Protein AF-A0A9D0H2B4-F1 (afdb_monomer_lite)

pLDDT: mean 79.8, std 10.22, range [49.91, 91.06]

Sequence (89 aa):
MVIIHNIDDNFVSFELHSTCHIPMASKILSKLKEDLYVDWEFILEELHETVEGGIDRKRIDVMVMIDSNRDKMVVVSVGEFDLVAVIPS

Radius of gyration: 12.73 Å; chains: 1; bounding box: 25×26×38 Å

Foldseek 3Di:
DWEWDDDPNDTDIDADQDPVCLVVVQVVCCVSPVVPPDRSSVVQVVQQVPDVVGCGVWYWDWDWDADPQRWIWIWIDTDPDIDIDIHHD

Secondary structure (DSSP, 8-state):
-EEEEEETTEEEEEE--SGGGHHHHHHHHHHHTTTS---HHHHHHHHHHHSTT-STT-EEEEEEEE-TT-PEEEEEEETTEEEEEEE--

Structure (mmCIF, N/CA/C/O backbone):
data_AF-A0A9D0H2B4-F1
#
_entry.id   AF-A0A9D0H2B4-F1
#
loop_
_atom_site.group_PDB
_atom_site.id
_atom_site.type_symbol
_atom_site.label_atom_id
_atom_site.label_alt_id
_atom_site.label_comp_id
_atom_site.label_asym_id
_atom_site.label_entity_id
_atom_site.label_seq_id
_atom_site.pdbx_PDB_ins_code
_atom_site.Cartn_x
_atom_site.Cartn_y
_atom_site.Cartn_z
_atom_site.occupancy
_atom_site.B_iso_or_equiv
_atom_site.auth_seq_id
_atom_site.auth_comp_id
_atom_site.auth_asym_id
_atom_site.auth_atom_id
_atom_site.pdbx_PDB_model_num
ATOM 1 N N . MET A 1 1 ? -6.511 -5.292 7.615 1.00 62.66 1 MET A N 1
ATOM 2 C CA . MET A 1 1 ? -5.920 -5.030 6.300 1.00 62.66 1 MET A CA 1
ATOM 3 C C . MET A 1 1 ? -5.608 -6.348 5.618 1.00 62.66 1 MET A C 1
ATOM 5 O O . MET A 1 1 ? -4.845 -7.130 6.169 1.00 62.66 1 MET A O 1
ATOM 9 N N . VAL A 1 2 ? -6.225 -6.604 4.465 1.00 57.66 2 VAL A N 1
ATOM 10 C CA . VAL A 1 2 ? -5.898 -7.737 3.593 1.00 57.66 2 VAL A CA 1
ATOM 11 C C . VAL A 1 2 ? -5.123 -7.198 2.396 1.00 57.66 2 VAL A C 1
ATOM 13 O O . VAL A 1 2 ? -5.699 -6.460 1.602 1.00 57.66 2 VAL A O 1
ATOM 16 N N . ILE A 1 3 ? -3.838 -7.532 2.277 1.00 60.91 3 ILE A N 1
ATOM 17 C CA . ILE A 1 3 ? -3.020 -7.172 1.109 1.00 60.91 3 ILE A CA 1
ATOM 18 C C . ILE A 1 3 ? -3.130 -8.301 0.098 1.00 60.91 3 ILE A C 1
ATOM 20 O O . ILE A 1 3 ? -2.743 -9.421 0.424 1.00 60.91 3 ILE A O 1
ATOM 24 N N . ILE A 1 4 ? -3.628 -8.016 -1.104 1.00 59.31 4 ILE A N 1
ATOM 25 C CA . ILE A 1 4 ? -3.771 -9.010 -2.170 1.00 59.31 4 ILE A CA 1
ATOM 26 C C . ILE A 1 4 ? -2.664 -8.811 -3.197 1.00 59.31 4 ILE A C 1
ATOM 28 O O . ILE A 1 4 ? -2.508 -7.735 -3.771 1.00 59.31 4 ILE A O 1
ATOM 32 N N . HIS A 1 5 ? -1.902 -9.869 -3.445 1.00 60.69 5 HIS A N 1
ATOM 33 C CA . HIS A 1 5 ? -0.867 -9.894 -4.462 1.00 60.69 5 HIS A CA 1
ATOM 34 C C . HIS A 1 5 ? -1.129 -11.031 -5.451 1.00 60.69 5 HIS A C 1
ATOM 36 O O . HIS A 1 5 ? -1.435 -12.152 -5.044 1.00 60.69 5 HIS A O 1
ATOM 42 N N . ASN A 1 6 ? -1.022 -10.725 -6.743 1.00 54.47 6 ASN A N 1
ATOM 43 C CA . ASN A 1 6 ? -1.208 -11.689 -7.821 1.00 54.47 6 ASN A CA 1
ATOM 44 C C . ASN A 1 6 ? 0.170 -12.176 -8.301 1.00 54.47 6 ASN A C 1
ATOM 46 O O . ASN A 1 6 ? 0.983 -11.353 -8.723 1.00 54.47 6 ASN A O 1
ATOM 50 N N . ILE A 1 7 ? 0.428 -13.480 -8.192 1.00 58.38 7 ILE A N 1
ATOM 51 C CA . ILE A 1 7 ? 1.641 -14.161 -8.669 1.00 58.38 7 ILE A CA 1
ATOM 52 C C . ILE A 1 7 ? 1.193 -15.289 -9.590 1.00 58.38 7 ILE A C 1
ATOM 54 O O . ILE A 1 7 ? 0.630 -16.262 -9.095 1.00 58.38 7 ILE A O 1
ATOM 58 N N . ASP A 1 8 ? 1.463 -15.187 -10.892 1.00 55.28 8 ASP A N 1
ATOM 59 C CA . ASP A 1 8 ? 1.250 -16.274 -11.862 1.00 55.28 8 ASP A CA 1
ATOM 60 C C . ASP A 1 8 ? -0.113 -16.983 -11.697 1.00 55.28 8 ASP A C 1
ATOM 62 O O . ASP A 1 8 ? -0.180 -18.183 -11.428 1.00 55.28 8 ASP A O 1
ATOM 66 N N . ASP A 1 9 ? -1.205 -16.211 -11.769 1.00 55.62 9 ASP A N 1
ATOM 67 C CA . ASP A 1 9 ? -2.601 -16.651 -11.582 1.00 55.62 9 ASP A CA 1
ATOM 68 C C . ASP A 1 9 ? -2.974 -17.150 -10.166 1.00 55.62 9 ASP A C 1
ATOM 70 O O . ASP A 1 9 ? -4.093 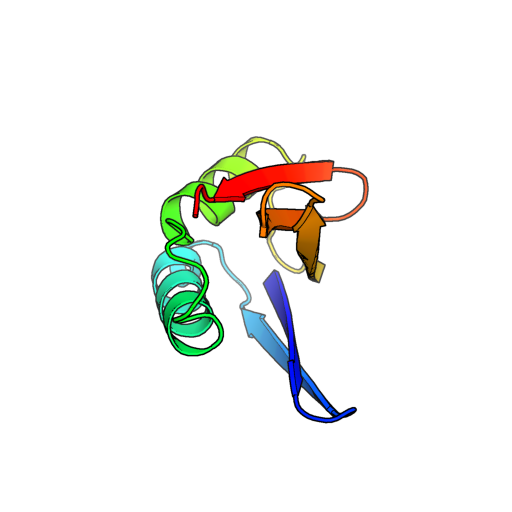-17.618 -9.939 1.00 55.62 9 ASP A O 1
ATOM 74 N N . ASN A 1 10 ? -2.080 -17.007 -9.181 1.00 49.91 10 ASN A N 1
ATOM 75 C CA . ASN A 1 10 ? -2.331 -17.296 -7.769 1.00 49.91 10 ASN A CA 1
ATOM 76 C C . ASN A 1 10 ? -2.458 -16.014 -6.937 1.00 49.91 10 ASN A C 1
ATOM 78 O O . ASN A 1 10 ? -1.742 -15.032 -7.140 1.00 49.91 10 ASN A O 1
ATOM 82 N N . PHE A 1 11 ? -3.336 -16.047 -5.932 1.00 61.19 11 PHE A N 1
ATOM 83 C CA . PHE A 1 11 ? -3.528 -14.940 -4.997 1.00 61.19 11 PHE A CA 1
ATOM 84 C C . PHE A 1 11 ? -2.842 -15.235 -3.667 1.00 61.19 11 PHE A C 1
ATOM 86 O O . PHE A 1 11 ? -3.188 -16.192 -2.975 1.00 61.19 11 PHE A O 1
ATOM 93 N N . VAL A 1 12 ? -1.905 -14.374 -3.281 1.00 56.09 12 VAL A N 1
ATOM 94 C CA . VAL A 1 12 ? -1.373 -14.339 -1.919 1.00 56.09 12 VAL A CA 1
ATOM 95 C C . VAL A 1 12 ? -2.066 -13.206 -1.180 1.00 56.09 12 VAL A C 1
ATOM 97 O O . VAL A 1 12 ? -1.952 -12.044 -1.570 1.00 56.09 12 VAL A O 1
ATOM 100 N N . SER A 1 13 ? -2.799 -13.549 -0.121 1.00 64.94 13 SER A N 1
ATOM 101 C CA . SER A 1 13 ? -3.452 -12.581 0.758 1.00 64.94 13 SER A CA 1
ATOM 102 C C . SER A 1 13 ? -2.795 -12.568 2.134 1.00 64.94 13 SER A C 1
ATOM 104 O O . SER A 1 13 ? -2.714 -13.613 2.781 1.00 64.94 13 SER A O 1
ATOM 106 N N . PHE A 1 14 ? -2.383 -11.396 2.612 1.00 66.31 14 PHE A N 1
ATOM 107 C CA . PHE A 1 14 ? -1.895 -11.219 3.983 1.00 66.31 14 PHE A CA 1
ATOM 108 C C . PHE A 1 14 ? -2.949 -10.516 4.818 1.00 66.31 14 PHE A C 1
ATOM 110 O O . PHE A 1 14 ? -3.303 -9.387 4.495 1.00 66.31 14 PHE A O 1
ATOM 117 N N . GLU A 1 15 ? -3.414 -11.146 5.895 1.00 70.06 15 GLU A N 1
ATOM 118 C CA . GLU A 1 15 ? -4.347 -10.527 6.833 1.00 70.06 15 GLU A CA 1
ATOM 119 C C . GLU A 1 15 ? -3.602 -9.954 8.045 1.00 70.06 15 GLU A C 1
ATOM 121 O O . GLU A 1 15 ? -2.866 -10.647 8.745 1.00 70.06 15 GLU A O 1
ATOM 126 N N . LEU A 1 16 ? -3.796 -8.661 8.284 1.00 70.31 16 LEU A N 1
ATOM 127 C CA . LEU A 1 16 ? -3.228 -7.915 9.399 1.00 70.31 16 LEU A CA 1
ATOM 128 C C . LEU A 1 16 ? -4.366 -7.271 10.188 1.00 70.31 16 LEU A C 1
ATOM 130 O O . LEU A 1 16 ? -5.180 -6.541 9.624 1.00 70.31 16 LEU A O 1
ATOM 134 N N . HIS A 1 17 ? -4.425 -7.527 11.492 1.00 68.50 17 HIS A N 1
ATOM 135 C CA . HIS A 1 17 ? -5.580 -7.179 12.334 1.00 68.50 17 HIS A CA 1
ATOM 136 C C . HIS A 1 17 ? -5.436 -5.853 13.100 1.00 68.50 17 HIS A C 1
ATOM 138 O O . HIS A 1 17 ? -6.148 -5.627 14.076 1.00 68.50 17 HIS A O 1
ATOM 144 N N . SER A 1 18 ? -4.448 -5.027 12.749 1.00 76.38 18 SER A N 1
ATOM 145 C CA . SER A 1 18 ? -4.227 -3.731 13.395 1.00 76.38 18 SER A CA 1
ATOM 146 C C . SER A 1 18 ? -3.337 -2.832 12.544 1.00 76.38 18 SER A C 1
ATOM 148 O O . SER A 1 18 ? -2.484 -3.322 11.800 1.00 76.38 18 SER A O 1
ATOM 150 N N . THR A 1 19 ? -3.511 -1.523 12.704 1.00 78.25 19 THR A N 1
ATOM 151 C CA . THR A 1 19 ? -2.750 -0.457 12.042 1.00 78.25 19 THR A CA 1
ATOM 152 C C . THR A 1 19 ? -1.316 -0.345 12.559 1.00 78.25 19 THR A C 1
ATOM 154 O O . THR A 1 19 ? -0.444 0.099 11.822 1.00 78.25 19 THR A O 1
ATOM 157 N N . CYS A 1 20 ? -1.005 -0.874 13.750 1.00 84.50 20 CYS A N 1
ATOM 158 C CA . CYS A 1 20 ? 0.383 -0.992 14.218 1.00 84.50 20 CYS A CA 1
ATOM 159 C C . CYS A 1 20 ? 1.254 -1.897 13.322 1.00 84.50 20 CYS A C 1
ATOM 161 O O . CYS A 1 20 ? 2.478 -1.901 13.444 1.00 84.50 20 CYS A O 1
ATOM 163 N N . HIS A 1 21 ? 0.635 -2.653 12.410 1.00 84.44 21 HIS A N 1
ATOM 164 C CA . HIS A 1 21 ? 1.319 -3.485 11.428 1.00 84.44 21 HIS A CA 1
ATOM 165 C C . HIS A 1 21 ? 1.573 -2.781 10.088 1.00 84.44 21 HIS A C 1
ATOM 167 O O . HIS A 1 21 ? 2.142 -3.420 9.202 1.00 84.44 21 HIS A O 1
ATOM 173 N N . ILE A 1 22 ? 1.195 -1.506 9.913 1.00 86.88 22 ILE A N 1
ATOM 174 C CA . ILE A 1 22 ? 1.479 -0.741 8.684 1.00 86.88 22 ILE A CA 1
ATOM 175 C C . ILE A 1 22 ? 2.977 -0.796 8.313 1.00 86.88 22 ILE A C 1
ATOM 177 O O . ILE A 1 22 ? 3.266 -1.187 7.183 1.00 86.88 22 ILE A O 1
ATOM 181 N N . PRO A 1 23 ? 3.941 -0.602 9.239 1.00 90.19 23 PRO A N 1
ATOM 182 C CA . PRO A 1 23 ? 5.367 -0.716 8.905 1.00 90.19 23 PRO A CA 1
ATOM 183 C C . PRO A 1 23 ? 5.810 -2.124 8.470 1.00 90.19 23 PRO A C 1
ATOM 185 O O . PRO A 1 23 ? 6.857 -2.308 7.851 1.00 90.19 23 PRO A O 1
ATOM 188 N N . MET A 1 24 ? 5.063 -3.167 8.843 1.00 86.44 24 MET A N 1
ATOM 189 C CA . MET A 1 24 ? 5.329 -4.534 8.386 1.00 86.44 24 MET A CA 1
ATOM 190 C C . MET A 1 24 ? 4.718 -4.774 7.005 1.00 86.44 24 MET A C 1
ATOM 192 O O . MET A 1 24 ? 5.359 -5.372 6.143 1.00 86.44 24 MET A O 1
ATOM 196 N N . ALA A 1 25 ? 3.497 -4.288 6.790 1.00 85.00 25 ALA A N 1
ATOM 197 C CA . ALA A 1 25 ? 2.814 -4.324 5.507 1.00 85.00 25 ALA A CA 1
ATOM 198 C C . ALA A 1 25 ? 3.587 -3.590 4.414 1.00 85.00 25 ALA A C 1
ATOM 200 O O . ALA A 1 25 ? 3.771 -4.150 3.335 1.00 85.00 25 ALA A O 1
ATOM 201 N N . SER A 1 26 ? 4.090 -2.389 4.718 1.00 88.19 26 SER A N 1
ATOM 202 C CA . SER A 1 26 ? 4.914 -1.599 3.805 1.00 88.19 26 SER A CA 1
ATOM 203 C C . SER A 1 26 ? 6.151 -2.390 3.381 1.00 88.19 26 SER A C 1
ATOM 205 O O . SER A 1 26 ? 6.384 -2.571 2.192 1.00 88.19 26 SER A O 1
ATOM 207 N N . LYS A 1 27 ? 6.870 -3.004 4.331 1.00 88.56 27 LYS A N 1
ATOM 208 C CA . LYS A 1 27 ? 8.032 -3.866 4.043 1.00 88.56 27 LYS A CA 1
ATOM 209 C C . LYS A 1 27 ? 7.699 -5.072 3.167 1.00 88.56 27 LYS A C 1
ATOM 211 O O . LYS A 1 27 ? 8.528 -5.466 2.348 1.00 88.56 27 LYS A O 1
ATOM 216 N N . ILE A 1 28 ? 6.534 -5.694 3.357 1.00 85.50 28 ILE A N 1
ATOM 217 C CA . ILE A 1 28 ? 6.088 -6.815 2.518 1.00 85.50 28 ILE A CA 1
ATOM 218 C C . ILE A 1 28 ? 5.790 -6.312 1.101 1.00 85.50 28 ILE A C 1
ATOM 220 O O . ILE A 1 28 ? 6.301 -6.882 0.139 1.00 85.50 28 ILE A O 1
ATOM 224 N N . LEU A 1 29 ? 5.030 -5.222 0.971 1.00 84.25 29 LEU A N 1
ATOM 225 C CA . LEU A 1 29 ? 4.692 -4.609 -0.315 1.00 84.25 29 LEU A CA 1
ATOM 226 C C . LEU A 1 29 ? 5.936 -4.161 -1.084 1.00 84.25 29 LEU A C 1
ATOM 228 O O . LEU A 1 29 ? 6.073 -4.528 -2.247 1.00 84.25 29 LEU A O 1
ATOM 232 N N . SER A 1 30 ? 6.886 -3.486 -0.430 1.00 86.12 30 SER A N 1
ATOM 233 C CA . SER A 1 30 ? 8.161 -3.081 -1.037 1.00 86.12 30 SER A CA 1
ATOM 234 C C . SER A 1 30 ? 8.958 -4.260 -1.596 1.00 86.12 30 SER A C 1
ATOM 236 O O . SER A 1 30 ? 9.665 -4.094 -2.581 1.00 86.12 30 SER A O 1
ATOM 238 N N . LYS A 1 31 ? 8.863 -5.451 -0.989 1.00 85.44 31 LYS A N 1
ATOM 239 C CA . LYS A 1 31 ? 9.535 -6.659 -1.498 1.00 85.44 31 LYS A CA 1
ATOM 240 C C . LYS A 1 31 ? 8.784 -7.317 -2.649 1.00 85.44 31 LYS A C 1
ATOM 242 O O . LYS A 1 31 ? 9.408 -7.823 -3.569 1.00 85.44 31 LYS A O 1
ATOM 247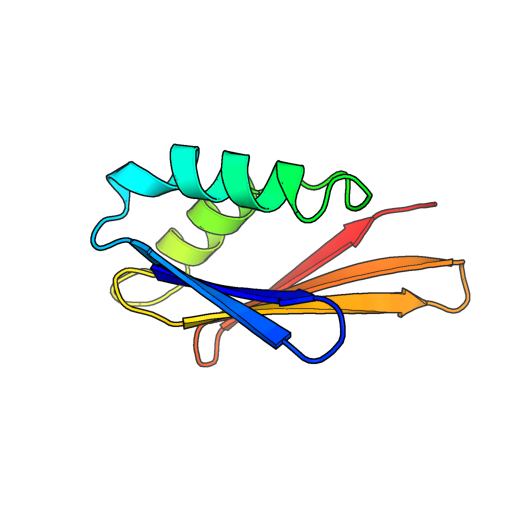 N N . LEU A 1 32 ? 7.456 -7.347 -2.579 1.00 80.69 32 LEU A N 1
ATOM 248 C CA . LEU A 1 32 ? 6.614 -7.932 -3.626 1.00 80.69 32 LEU A CA 1
ATOM 249 C C . LEU A 1 32 ? 6.543 -7.055 -4.882 1.00 80.69 32 LEU A C 1
ATOM 251 O O . LEU A 1 32 ? 6.244 -7.545 -5.966 1.00 80.69 32 LEU A O 1
ATOM 255 N N . LYS A 1 33 ? 6.764 -5.751 -4.719 1.00 78.94 33 LYS A N 1
ATOM 256 C CA . LYS A 1 33 ? 6.682 -4.723 -5.755 1.00 78.94 33 LYS A CA 1
ATOM 257 C C . LYS A 1 33 ? 7.975 -3.913 -5.813 1.00 78.94 33 LYS A C 1
ATOM 259 O O . LYS A 1 33 ? 7.935 -2.688 -5.835 1.00 78.94 33 LYS A O 1
ATOM 264 N N . GLU A 1 34 ? 9.122 -4.590 -5.803 1.00 79.62 34 GLU A N 1
ATOM 265 C CA . GLU A 1 34 ? 10.442 -3.936 -5.812 1.00 79.62 34 GLU A CA 1
ATOM 266 C C . GLU A 1 34 ? 10.667 -3.031 -7.036 1.00 79.62 34 GLU A C 1
ATOM 268 O O . GLU A 1 34 ? 11.474 -2.10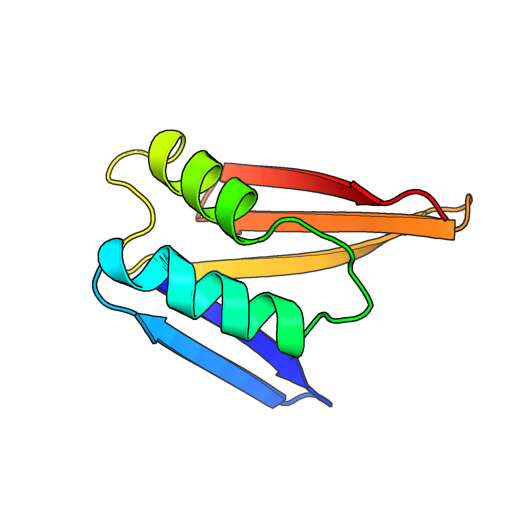6 -6.995 1.00 79.62 34 GLU A O 1
ATOM 273 N N . ASP A 1 35 ? 9.922 -3.276 -8.115 1.00 81.19 35 ASP A N 1
ATOM 274 C CA . ASP A 1 35 ? 9.944 -2.506 -9.354 1.00 81.19 35 ASP A CA 1
ATOM 275 C C . ASP A 1 35 ? 9.069 -1.239 -9.305 1.00 81.19 35 ASP A C 1
ATOM 277 O O . ASP A 1 35 ? 9.125 -0.408 -10.220 1.00 81.19 35 ASP A O 1
ATOM 281 N N . LEU A 1 36 ? 8.230 -1.112 -8.274 1.00 78.06 36 LEU A N 1
ATOM 282 C CA . LEU A 1 36 ? 7.411 0.055 -7.982 1.00 78.06 36 LEU A CA 1
ATOM 283 C C . LEU A 1 36 ? 8.116 0.815 -6.857 1.00 78.06 36 LEU A C 1
ATOM 285 O O . LEU A 1 36 ? 7.938 0.507 -5.680 1.00 78.06 36 LEU A O 1
ATOM 289 N N . TYR A 1 37 ? 8.943 1.795 -7.224 1.00 83.12 37 TYR A N 1
ATOM 290 C CA . TYR A 1 37 ? 9.658 2.685 -6.300 1.00 83.12 37 TYR A CA 1
ATOM 291 C C . TYR A 1 37 ? 8.689 3.628 -5.562 1.00 83.12 37 TYR A C 1
ATOM 293 O O . TYR A 1 37 ? 8.685 4.837 -5.774 1.00 83.12 37 TYR A O 1
ATOM 301 N N . VAL A 1 38 ? 7.828 3.053 -4.726 1.00 85.06 38 VAL A N 1
ATOM 302 C CA . VAL A 1 38 ? 6.715 3.712 -4.044 1.00 85.06 38 VAL A CA 1
ATOM 303 C C . VAL A 1 38 ? 6.935 3.667 -2.539 1.00 85.06 38 VAL A C 1
ATOM 305 O O . VAL A 1 38 ? 7.336 2.636 -1.992 1.00 85.06 38 VAL A O 1
ATOM 308 N N . ASP A 1 39 ? 6.624 4.773 -1.865 1.00 89.88 39 ASP A N 1
ATOM 309 C CA . ASP A 1 39 ? 6.565 4.816 -0.407 1.00 89.88 39 ASP A CA 1
ATOM 310 C C . ASP A 1 39 ? 5.256 4.183 0.086 1.00 89.88 39 ASP A C 1
ATOM 312 O O . ASP A 1 39 ? 4.215 4.827 0.223 1.00 89.88 39 ASP A O 1
ATOM 316 N N . TRP A 1 40 ? 5.303 2.868 0.293 1.00 88.25 40 TRP A N 1
ATOM 317 C CA . TRP A 1 40 ? 4.151 2.096 0.751 1.00 88.25 40 TRP A CA 1
ATOM 318 C C . TRP A 1 40 ? 3.716 2.442 2.171 1.00 88.25 40 TRP A C 1
ATOM 320 O O . TRP A 1 40 ? 2.561 2.206 2.507 1.00 88.25 40 TRP A O 1
ATOM 330 N N . GLU A 1 41 ? 4.613 2.949 3.016 1.00 90.81 41 GLU A N 1
ATOM 331 C CA . GLU A 1 41 ? 4.250 3.343 4.377 1.00 90.81 41 GLU A CA 1
ATOM 332 C C . GLU A 1 41 ? 3.373 4.590 4.320 1.00 90.81 41 GLU A C 1
ATOM 334 O O . GLU A 1 41 ? 2.236 4.538 4.785 1.00 90.81 41 GLU A O 1
ATOM 339 N N . PHE A 1 42 ? 3.827 5.614 3.592 1.00 91.06 42 PHE A N 1
ATOM 340 C CA . PHE A 1 42 ? 3.045 6.822 3.339 1.00 91.06 42 PHE A CA 1
ATOM 341 C C . PHE A 1 42 ? 1.677 6.513 2.712 1.00 91.06 42 PHE A C 1
ATOM 343 O O . PHE A 1 42 ? 0.652 6.967 3.209 1.00 91.06 42 PHE A O 1
ATOM 350 N N . ILE A 1 43 ? 1.624 5.687 1.658 1.00 89.62 43 ILE A N 1
ATOM 351 C CA . ILE A 1 43 ? 0.348 5.337 1.004 1.00 89.62 43 ILE A CA 1
ATOM 352 C C . ILE A 1 43 ? -0.644 4.694 1.977 1.00 89.62 43 ILE A C 1
ATOM 354 O O . ILE A 1 43 ? -1.837 5.003 1.947 1.00 89.62 43 ILE A O 1
ATOM 358 N N . LEU A 1 44 ? -0.178 3.756 2.804 1.00 89.06 44 LEU A N 1
ATOM 359 C CA . LEU A 1 44 ? -1.049 3.052 3.740 1.00 89.06 44 LEU A CA 1
ATOM 360 C C . LEU A 1 44 ? -1.514 3.965 4.881 1.00 89.06 44 LEU A C 1
ATOM 362 O O . LEU A 1 44 ? -2.644 3.807 5.340 1.00 89.06 44 LEU A O 1
ATOM 366 N N . GLU A 1 45 ? -0.680 4.909 5.319 1.00 90.50 45 GLU A N 1
ATOM 367 C CA . GLU A 1 45 ? -1.050 5.932 6.302 1.00 90.50 45 GLU A CA 1
ATOM 368 C C . GLU A 1 45 ? -2.103 6.894 5.738 1.00 90.50 45 GLU A C 1
ATOM 370 O O . GLU A 1 45 ? -3.172 7.030 6.331 1.00 90.50 45 GLU A O 1
ATOM 375 N N . GLU A 1 46 ? -1.885 7.448 4.543 1.00 90.50 46 GLU A N 1
ATOM 376 C CA . GLU A 1 46 ? -2.844 8.342 3.878 1.00 90.50 46 GLU A CA 1
ATOM 377 C C . GLU A 1 46 ? -4.207 7.666 3.664 1.00 90.50 46 GLU A C 1
ATOM 379 O O . GLU A 1 46 ? -5.264 8.245 3.936 1.00 90.50 46 GLU A O 1
ATOM 384 N N . LEU A 1 47 ? -4.210 6.402 3.226 1.00 88.19 47 LEU A N 1
ATOM 385 C CA . LEU A 1 47 ? -5.441 5.617 3.103 1.00 88.19 47 LEU A CA 1
ATOM 386 C C . LEU A 1 47 ? -6.102 5.378 4.462 1.00 88.19 47 LEU A C 1
ATOM 388 O O . LEU A 1 47 ? -7.329 5.410 4.564 1.00 88.19 47 LEU A O 1
ATOM 392 N N . HIS A 1 48 ? -5.315 5.125 5.509 1.00 88.38 48 HIS A N 1
ATOM 393 C CA . HIS A 1 48 ? -5.849 4.940 6.851 1.00 88.38 48 HIS A CA 1
ATOM 394 C C . HIS A 1 48 ? -6.565 6.190 7.366 1.00 88.38 48 HIS A C 1
ATOM 396 O O . HIS A 1 48 ? -7.628 6.046 7.973 1.00 88.38 48 HIS A O 1
ATOM 402 N N . GLU A 1 49 ? -6.007 7.371 7.115 1.00 90.25 49 GLU A N 1
ATOM 403 C CA . GLU A 1 49 ? -6.574 8.653 7.535 1.00 90.25 4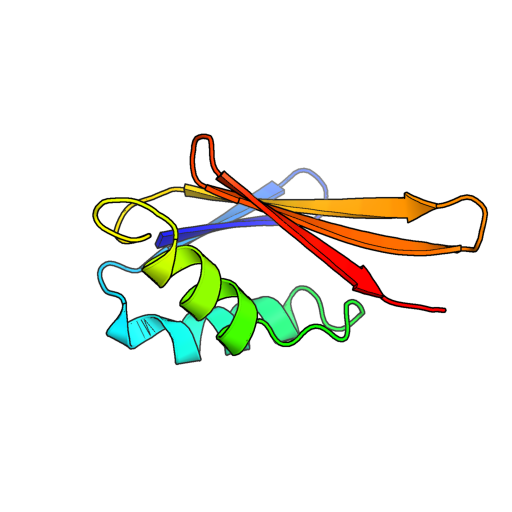9 GLU A CA 1
ATOM 404 C C . GLU A 1 49 ? -7.787 9.065 6.694 1.00 90.25 49 GLU A C 1
ATOM 406 O O . GLU A 1 49 ? -8.753 9.612 7.225 1.00 90.25 49 GLU A O 1
ATOM 411 N N . THR A 1 50 ? -7.769 8.760 5.394 1.00 89.38 50 THR A N 1
ATOM 412 C CA . THR A 1 50 ? -8.839 9.140 4.457 1.00 89.38 50 THR A CA 1
ATOM 413 C C . THR A 1 50 ? -10.104 8.304 4.639 1.00 89.38 50 THR A C 1
ATOM 415 O O . THR A 1 50 ? -11.225 8.803 4.524 1.00 89.38 50 THR A O 1
ATOM 418 N N . VAL A 1 51 ? -9.946 7.006 4.891 1.00 87.12 51 VAL A N 1
ATOM 419 C CA . VAL A 1 51 ? -11.063 6.064 4.922 1.00 87.12 51 VAL A CA 1
ATOM 420 C C . VAL A 1 51 ? -11.786 6.129 6.274 1.00 87.12 51 VAL A C 1
ATOM 422 O O . VAL A 1 51 ? -11.187 5.888 7.321 1.00 87.12 51 VAL A O 1
ATOM 425 N N . GLU A 1 52 ? -13.109 6.326 6.270 1.00 85.88 52 GLU A N 1
ATOM 426 C CA . GLU A 1 52 ? -13.909 6.321 7.505 1.00 85.88 52 GLU A CA 1
ATOM 427 C C . GLU A 1 52 ? -13.780 4.979 8.259 1.00 85.88 52 GLU A C 1
ATOM 429 O O . GLU A 1 52 ? -13.971 3.888 7.701 1.00 85.88 52 GLU A O 1
ATOM 434 N N . GLY A 1 53 ? -13.407 5.051 9.542 1.00 84.62 53 GLY A N 1
ATOM 435 C CA . GLY A 1 53 ? -13.107 3.880 10.377 1.00 84.62 53 GLY A CA 1
ATOM 436 C C . GLY A 1 53 ? -11.764 3.200 10.070 1.00 84.62 53 GLY A C 1
ATOM 437 O O . GLY A 1 53 ? -11.462 2.156 10.646 1.00 84.62 53 GLY A O 1
ATOM 438 N N . GLY A 1 54 ? -10.955 3.779 9.181 1.00 85.25 54 GLY A N 1
ATOM 439 C CA . GLY A 1 54 ? -9.631 3.302 8.808 1.00 85.25 54 GLY A CA 1
ATOM 440 C C . GLY A 1 54 ? -9.620 2.106 7.858 1.00 85.25 54 GLY A C 1
ATOM 441 O O . GLY A 1 54 ? -10.648 1.701 7.312 1.00 85.25 54 GLY A O 1
ATOM 442 N N . ILE A 1 55 ? -8.430 1.528 7.672 1.00 83.62 55 ILE A N 1
ATOM 443 C CA . ILE A 1 55 ? -8.172 0.373 6.789 1.00 83.62 55 ILE A CA 1
ATOM 444 C C . ILE A 1 55 ? -8.120 -0.969 7.541 1.00 83.62 55 ILE A C 1
ATOM 446 O O . ILE A 1 55 ? -7.794 -2.017 6.965 1.00 83.62 55 ILE A O 1
ATOM 450 N N . ASP A 1 56 ? -8.428 -0.974 8.843 1.00 80.50 56 ASP A N 1
ATOM 451 C CA . ASP A 1 56 ? -8.433 -2.214 9.618 1.00 80.50 56 ASP A CA 1
ATOM 452 C C . ASP A 1 56 ? -9.494 -3.185 9.087 1.00 80.50 56 ASP A C 1
ATOM 454 O O . ASP A 1 56 ? -10.606 -2.797 8.743 1.00 80.50 56 ASP A O 1
ATOM 458 N N . ARG A 1 57 ? -9.114 -4.464 8.971 1.00 75.19 57 ARG A N 1
ATOM 459 C CA . ARG A 1 57 ? -9.915 -5.552 8.366 1.00 75.19 57 ARG A CA 1
ATOM 460 C C . ARG A 1 57 ? -10.486 -5.274 6.965 1.00 75.19 57 ARG A C 1
ATOM 462 O O . ARG A 1 57 ? -11.234 -6.098 6.451 1.00 75.19 57 ARG A O 1
ATOM 469 N N . LYS A 1 58 ? -10.107 -4.170 6.317 1.00 77.38 58 LYS A N 1
ATOM 470 C CA . LYS A 1 58 ? -10.499 -3.873 4.939 1.00 77.38 58 LYS A CA 1
ATOM 471 C C . LYS A 1 58 ? -9.559 -4.552 3.954 1.00 77.38 58 LYS A C 1
ATOM 473 O O . LYS A 1 58 ? -8.382 -4.789 4.249 1.00 77.38 58 LYS A O 1
ATOM 478 N N . ARG A 1 59 ? -10.112 -4.884 2.793 1.00 81.56 59 ARG A N 1
ATOM 479 C CA . ARG A 1 59 ? -9.378 -5.378 1.631 1.00 81.56 59 ARG A CA 1
ATOM 480 C C . ARG A 1 59 ? -8.707 -4.200 0.930 1.00 81.56 59 ARG A C 1
ATOM 482 O O . ARG A 1 59 ? -9.360 -3.179 0.738 1.00 81.56 59 ARG A O 1
ATOM 489 N N . ILE A 1 60 ? -7.432 -4.365 0.589 1.00 80.31 60 ILE A N 1
ATOM 490 C CA . ILE A 1 60 ? -6.671 -3.415 -0.218 1.00 80.31 60 ILE A CA 1
ATOM 491 C C . ILE A 1 60 ? -6.327 -4.088 -1.538 1.00 80.31 60 ILE A C 1
ATOM 493 O O . ILE A 1 60 ? -5.647 -5.119 -1.560 1.00 80.31 60 ILE A O 1
ATOM 497 N N . ASP A 1 61 ? -6.801 -3.497 -2.625 1.00 82.19 61 ASP A N 1
ATOM 498 C CA . ASP A 1 61 ? -6.500 -3.931 -3.981 1.00 82.19 61 ASP A CA 1
ATOM 499 C C . ASP A 1 61 ? -5.425 -3.015 -4.579 1.00 82.19 61 ASP A C 1
ATOM 501 O O . ASP A 1 61 ? -5.500 -1.796 -4.459 1.00 82.19 61 ASP A O 1
ATOM 505 N N . VAL A 1 62 ? -4.399 -3.604 -5.199 1.00 82.88 62 VAL A N 1
ATOM 506 C CA . VAL A 1 62 ? -3.294 -2.868 -5.831 1.00 82.88 62 VAL A CA 1
ATOM 507 C C . VAL A 1 62 ? -3.255 -3.219 -7.312 1.00 82.88 62 VAL A C 1
ATOM 509 O O . VAL A 1 62 ? -2.981 -4.364 -7.678 1.00 82.88 62 VAL A O 1
ATOM 512 N N . MET A 1 63 ? -3.483 -2.227 -8.167 1.00 83.19 63 MET A N 1
ATOM 513 C CA . MET A 1 63 ? -3.429 -2.350 -9.620 1.00 83.19 63 MET A CA 1
ATOM 514 C C . MET A 1 63 ? -2.271 -1.524 -10.179 1.00 83.19 63 MET A C 1
ATOM 516 O O . MET A 1 63 ? -2.022 -0.405 -9.742 1.00 83.19 63 MET A O 1
ATOM 520 N N . VAL A 1 64 ? -1.564 -2.079 -11.162 1.00 83.69 64 VAL A N 1
ATOM 521 C CA . VAL A 1 64 ? -0.461 -1.404 -11.852 1.00 83.69 64 VAL A CA 1
ATOM 522 C C . VAL A 1 64 ? -0.823 -1.286 -13.322 1.00 83.69 64 VAL A C 1
ATOM 524 O O . VAL A 1 64 ? -1.135 -2.287 -13.965 1.00 83.69 64 VAL A O 1
ATOM 527 N N . MET A 1 65 ? -0.769 -0.071 -13.847 1.00 84.06 65 MET A N 1
ATOM 528 C CA . MET A 1 65 ? -0.975 0.241 -15.256 1.00 84.06 65 MET A CA 1
ATOM 529 C C . MET A 1 65 ? 0.267 0.940 -15.800 1.00 84.06 65 MET A C 1
ATOM 531 O O . MET A 1 65 ? 1.002 1.583 -15.056 1.00 84.06 65 MET A O 1
ATOM 535 N N . ILE A 1 66 ? 0.504 0.816 -17.101 1.00 84.19 66 ILE A N 1
ATOM 536 C CA . ILE A 1 66 ? 1.586 1.518 -17.792 1.00 84.19 66 ILE A CA 1
ATOM 537 C C . ILE A 1 66 ? 0.931 2.444 -18.809 1.00 84.19 66 ILE A C 1
ATOM 539 O O . ILE A 1 66 ? 0.141 1.979 -19.633 1.00 84.19 66 ILE A O 1
ATOM 543 N N . ASP A 1 67 ? 1.231 3.739 -18.736 1.00 81.06 67 ASP A N 1
ATOM 544 C CA . ASP A 1 67 ? 0.747 4.704 -19.723 1.00 81.06 67 ASP A CA 1
ATOM 545 C C . ASP A 1 67 ? 1.593 4.663 -21.010 1.00 81.06 67 ASP A C 1
ATOM 547 O O . ASP A 1 67 ? 2.686 4.101 -21.073 1.00 81.06 67 ASP A O 1
ATOM 551 N N . SER A 1 68 ? 1.089 5.302 -22.060 1.00 79.88 68 SER A N 1
ATOM 552 C CA . SER A 1 68 ? 1.741 5.562 -23.340 1.00 79.88 68 SER A CA 1
ATOM 553 C C . SER A 1 68 ? 3.144 6.175 -23.216 1.00 79.88 68 SER A C 1
ATOM 555 O O . SER A 1 68 ? 4.017 5.847 -24.022 1.00 79.88 68 SER A O 1
ATOM 557 N N . ASN A 1 69 ? 3.399 6.970 -22.171 1.00 81.00 69 ASN A N 1
ATOM 558 C CA . ASN A 1 69 ? 4.721 7.523 -21.848 1.00 81.00 69 ASN A CA 1
ATOM 559 C C . ASN A 1 69 ? 5.658 6.544 -21.117 1.00 81.00 69 ASN A C 1
ATOM 561 O O . ASN A 1 69 ? 6.775 6.916 -20.783 1.00 81.00 69 ASN A O 1
ATOM 565 N N . ARG A 1 70 ? 5.230 5.292 -20.907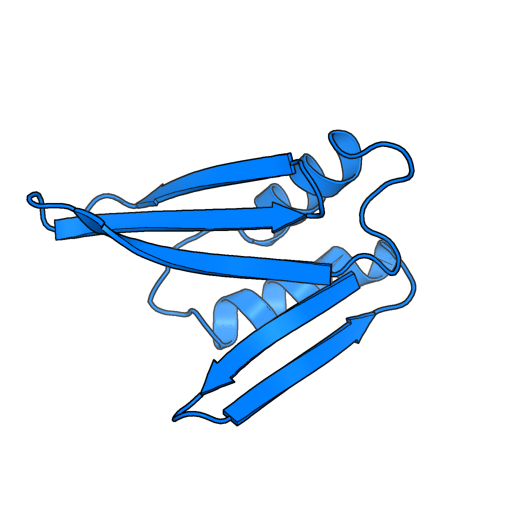 1.00 79.50 70 ARG A N 1
ATOM 566 C CA . ARG A 1 70 ? 5.884 4.243 -20.099 1.00 79.50 70 ARG A CA 1
ATOM 567 C C . ARG A 1 70 ? 5.908 4.485 -18.591 1.00 79.50 70 ARG A C 1
ATOM 569 O O . ARG A 1 70 ? 6.385 3.615 -17.864 1.00 79.50 70 ARG A O 1
ATOM 576 N N . ASP A 1 71 ? 5.316 5.579 -18.127 1.00 84.19 71 ASP A N 1
ATOM 577 C CA . ASP A 1 71 ? 5.139 5.839 -16.703 1.00 84.19 71 ASP A CA 1
ATOM 578 C C . ASP A 1 71 ? 4.230 4.779 -16.075 1.00 84.19 71 ASP A C 1
ATOM 580 O O . ASP A 1 71 ? 3.222 4.362 -16.662 1.00 84.19 71 ASP A O 1
ATOM 584 N N . LYS A 1 72 ? 4.594 4.331 -14.871 1.00 84.75 72 LYS A N 1
ATOM 585 C CA . LYS A 1 72 ? 3.797 3.356 -14.126 1.00 84.75 72 LYS A CA 1
ATOM 586 C C . LYS A 1 72 ? 2.790 4.102 -13.261 1.00 84.75 72 LYS A C 1
ATOM 588 O O . LYS A 1 72 ? 3.161 4.913 -12.419 1.00 84.75 72 LYS A O 1
ATOM 593 N N . MET A 1 73 ? 1.514 3.789 -13.430 1.00 85.94 73 MET A N 1
ATOM 594 C CA . MET A 1 73 ? 0.447 4.226 -12.538 1.00 85.94 73 MET A CA 1
ATOM 595 C C . MET A 1 73 ? 0.105 3.096 -11.576 1.00 85.94 73 MET A C 1
ATOM 597 O O . MET A 1 73 ? -0.253 1.997 -12.000 1.00 85.94 73 MET A O 1
ATOM 601 N N . VAL A 1 74 ? 0.202 3.369 -10.281 1.00 86.06 74 VAL A N 1
ATOM 602 C CA . VAL A 1 74 ? -0.189 2.449 -9.216 1.00 86.06 74 VAL A CA 1
ATOM 603 C C . VAL A 1 74 ? -1.474 2.970 -8.598 1.00 86.06 74 VAL A C 1
ATOM 605 O O . VAL A 1 74 ? -1.512 4.085 -8.088 1.00 86.06 74 VAL A O 1
ATOM 608 N N . VAL A 1 75 ? -2.526 2.163 -8.658 1.00 85.19 75 VAL A N 1
ATOM 609 C CA . VAL A 1 75 ? -3.820 2.453 -8.041 1.00 85.19 75 VAL A CA 1
ATOM 610 C C . VAL A 1 75 ? -3.977 1.538 -6.839 1.00 85.19 75 VAL A C 1
ATOM 612 O O . VAL A 1 75 ? -3.842 0.319 -6.968 1.00 85.19 75 VAL A O 1
ATOM 615 N N . VAL A 1 76 ? -4.231 2.126 -5.675 1.00 86.88 76 VAL A N 1
ATOM 616 C CA . VAL A 1 76 ? -4.450 1.418 -4.415 1.00 86.88 76 VAL A CA 1
ATOM 617 C C . VAL A 1 76 ? -5.857 1.732 -3.924 1.00 86.88 76 VAL A C 1
ATOM 619 O O . VAL A 1 76 ? -6.163 2.881 -3.616 1.00 86.88 76 VAL A O 1
ATOM 622 N N . SER A 1 77 ? -6.699 0.707 -3.856 1.00 83.44 77 SER A N 1
ATOM 623 C CA . SER A 1 77 ? -8.136 0.839 -3.616 1.00 83.44 77 SER A CA 1
ATOM 624 C C . SER A 1 77 ? -8.550 0.197 -2.295 1.00 83.44 77 SER A C 1
ATOM 626 O O . SER A 1 77 ? -8.150 -0.931 -1.990 1.00 83.44 77 SER A O 1
ATOM 628 N N . VAL A 1 78 ? -9.396 0.892 -1.530 1.00 85.38 78 VAL A N 1
ATOM 629 C CA . VAL A 1 78 ? -10.039 0.395 -0.304 1.00 85.38 78 VAL A CA 1
ATOM 630 C C . VAL A 1 78 ? -11.522 0.769 -0.307 1.00 85.38 78 VAL A C 1
ATOM 632 O O . VAL A 1 78 ? -11.908 1.882 0.050 1.00 85.38 78 VAL A O 1
ATOM 635 N N . GLY A 1 79 ? -12.387 -0.185 -0.656 1.00 83.25 79 GLY A N 1
ATOM 636 C CA . GLY A 1 79 ? -13.824 0.082 -0.781 1.00 83.25 79 GLY A CA 1
ATOM 637 C C . GLY A 1 79 ? -14.107 1.040 -1.941 1.00 83.25 79 GLY A C 1
ATOM 638 O O . GLY A 1 79 ? -13.854 0.683 -3.084 1.00 83.25 79 GLY A O 1
ATOM 639 N N . GLU A 1 80 ? -14.634 2.230 -1.641 1.00 85.06 80 GLU A N 1
ATOM 640 C CA . GLU A 1 80 ? -14.917 3.291 -2.628 1.00 85.06 80 GLU A CA 1
ATOM 641 C C . GLU A 1 80 ? -13.775 4.317 -2.760 1.00 85.06 80 GLU A C 1
ATOM 643 O O . GLU A 1 80 ? -13.869 5.246 -3.560 1.00 85.06 80 GLU A O 1
ATOM 648 N N . PHE A 1 81 ? -12.714 4.181 -1.959 1.00 85.69 81 PHE A N 1
ATOM 649 C CA . PHE A 1 81 ? -11.596 5.118 -1.938 1.00 85.69 81 PHE A CA 1
ATOM 650 C C . PHE A 1 81 ? -10.437 4.593 -2.774 1.00 85.69 81 PHE A C 1
ATOM 652 O O . PHE A 1 81 ? -9.942 3.494 -2.520 1.00 85.69 81 PHE A O 1
ATOM 659 N N . ASP A 1 82 ? -9.968 5.424 -3.701 1.00 85.44 82 ASP A N 1
ATOM 660 C CA . ASP A 1 82 ? -8.818 5.145 -4.553 1.00 85.44 82 ASP A CA 1
ATOM 661 C C . ASP A 1 82 ? -7.713 6.172 -4.302 1.00 85.44 82 ASP A C 1
ATOM 663 O O . ASP A 1 82 ? -7.952 7.382 -4.325 1.00 85.44 82 ASP A O 1
ATOM 667 N N . LEU A 1 83 ? -6.487 5.687 -4.112 1.00 86.00 83 LEU A N 1
ATOM 668 C CA . LEU A 1 83 ? -5.276 6.498 -4.101 1.00 86.00 83 LEU A CA 1
ATOM 669 C C . LEU A 1 83 ? -4.424 6.134 -5.317 1.00 86.00 83 LEU A C 1
ATOM 671 O O . LEU A 1 83 ? -4.169 4.960 -5.586 1.00 86.00 83 LEU A O 1
ATOM 675 N N . VAL A 1 84 ? -3.990 7.149 -6.065 1.00 86.12 84 VAL A N 1
ATOM 676 C CA . VAL A 1 84 ? -3.222 6.975 -7.303 1.00 86.12 84 VAL A CA 1
ATOM 677 C C . VAL A 1 84 ? -1.831 7.569 -7.133 1.00 86.12 84 VAL A C 1
ATOM 679 O O . VAL A 1 84 ? -1.689 8.751 -6.828 1.00 86.12 84 VAL A O 1
ATOM 682 N N . ALA A 1 85 ? -0.806 6.758 -7.380 1.00 83.25 85 ALA A N 1
ATOM 683 C CA . ALA A 1 85 ? 0.584 7.185 -7.448 1.00 83.25 85 ALA A CA 1
ATOM 684 C C . ALA A 1 85 ? 1.105 7.043 -8.884 1.00 83.25 85 ALA A C 1
ATOM 686 O O . ALA A 1 85 ? 0.945 5.997 -9.516 1.00 83.25 85 ALA A O 1
ATOM 687 N N . VAL A 1 86 ? 1.742 8.098 -9.398 1.00 83.12 86 VAL A N 1
ATOM 688 C CA . VAL A 1 86 ? 2.405 8.092 -10.709 1.00 83.12 86 VAL A CA 1
ATOM 689 C C . VAL A 1 86 ? 3.906 7.989 -10.485 1.00 83.12 86 VAL A C 1
ATOM 691 O O . VAL A 1 86 ? 4.492 8.835 -9.813 1.00 83.12 86 VAL A O 1
ATOM 694 N N . ILE A 1 87 ? 4.517 6.952 -11.048 1.00 83.25 87 ILE A N 1
ATOM 695 C CA . ILE A 1 87 ? 5.955 6.708 -11.000 1.00 83.25 87 ILE A CA 1
ATOM 696 C C . ILE A 1 87 ? 6.521 7.044 -12.386 1.00 83.25 87 ILE A C 1
ATOM 698 O O . ILE A 1 87 ? 6.240 6.307 -13.341 1.00 83.25 87 ILE A O 1
ATOM 702 N N . PRO A 1 88 ? 7.290 8.140 -12.514 1.00 77.62 88 PRO A N 1
ATOM 703 C CA . PRO A 1 88 ? 7.966 8.478 -13.758 1.00 77.62 88 PRO A CA 1
ATOM 704 C C . PRO A 1 88 ? 8.974 7.395 -14.146 1.00 77.62 88 PRO A C 1
ATOM 706 O O . PRO A 1 88 ? 9.562 6.749 -13.273 1.00 77.62 88 PRO A O 1
ATOM 709 N N . SER A 1 89 ? 9.169 7.230 -15.452 1.00 73.62 89 SER A N 1
ATOM 710 C CA . SER A 1 89 ? 10.180 6.330 -16.029 1.00 73.62 89 SER A CA 1
ATOM 711 C C . SER A 1 89 ? 11.623 6.755 -15.749 1.00 73.62 89 SER A C 1
ATOM 713 O O . SER A 1 8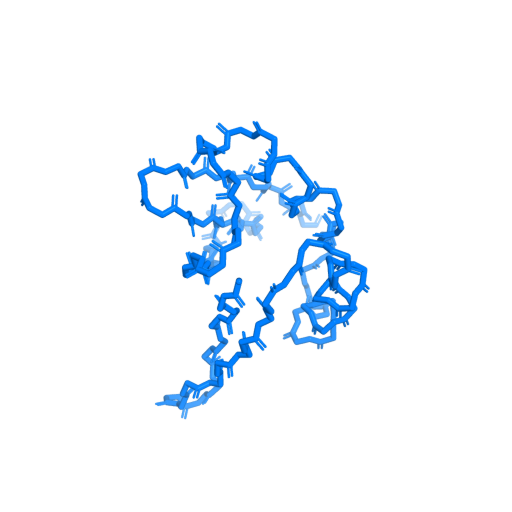9 ? 11.899 7.978 -15.743 1.00 73.62 89 SER A O 1
#